Protein AF-A0A1W1Y2R5-F1 (afdb_monomer_lite)

Structure (mmCIF, N/CA/C/O backbone):
data_AF-A0A1W1Y2R5-F1
#
_entry.id   AF-A0A1W1Y2R5-F1
#
loop_
_atom_site.group_PDB
_atom_site.id
_atom_site.type_symbol
_atom_site.label_atom_id
_atom_site.label_alt_id
_atom_site.label_comp_id
_atom_site.label_asym_id
_atom_site.label_entity_id
_atom_site.label_seq_id
_atom_site.pdbx_PDB_ins_code
_atom_site.Cartn_x
_atom_site.Cartn_y
_atom_site.Cartn_z
_atom_site.occupancy
_atom_site.B_iso_or_equiv
_atom_site.auth_seq_id
_atom_site.auth_comp_id
_atom_site.auth_asym_id
_atom_site.auth_atom_id
_atom_site.pdbx_PDB_model_num
ATOM 1 N N . MET A 1 1 ? -16.425 -7.737 -5.512 1.00 59.25 1 MET A N 1
ATOM 2 C CA . MET A 1 1 ? -15.316 -6.783 -5.297 1.00 59.25 1 MET A CA 1
ATOM 3 C C . MET A 1 1 ? -15.895 -5.376 -5.355 1.00 59.25 1 MET A C 1
ATOM 5 O O . MET A 1 1 ? -16.739 -5.143 -6.215 1.00 59.25 1 MET A O 1
ATOM 9 N N . ASN A 1 2 ? -15.551 -4.492 -4.414 1.00 78.56 2 ASN A N 1
ATOM 10 C CA . ASN A 1 2 ? -16.071 -3.120 -4.381 1.00 78.56 2 ASN A CA 1
ATOM 11 C C . ASN A 1 2 ? -15.476 -2.314 -5.554 1.00 78.56 2 ASN A C 1
ATOM 13 O O . ASN A 1 2 ? -14.257 -2.291 -5.703 1.00 78.56 2 ASN A O 1
ATOM 17 N N . ARG A 1 3 ? -16.320 -1.681 -6.383 1.00 86.56 3 ARG A N 1
ATOM 18 C CA . ARG A 1 3 ? -15.891 -0.903 -7.563 1.00 86.56 3 ARG A CA 1
ATOM 19 C C . ARG A 1 3 ? -14.930 0.225 -7.183 1.00 86.56 3 ARG A C 1
ATOM 21 O O . ARG A 1 3 ? -13.944 0.431 -7.874 1.00 86.56 3 ARG A O 1
ATOM 28 N N . GLU A 1 4 ? -15.184 0.867 -6.048 1.00 90.75 4 GLU A N 1
ATOM 29 C CA . GLU A 1 4 ? -14.346 1.941 -5.513 1.00 90.75 4 GLU A CA 1
ATOM 30 C C . GLU A 1 4 ? -12.924 1.454 -5.193 1.00 90.75 4 GLU A C 1
ATOM 32 O O . GLU A 1 4 ? -11.947 2.095 -5.563 1.00 90.75 4 GLU A O 1
ATOM 37 N N . ALA A 1 5 ? -12.786 0.272 -4.578 1.00 91.69 5 ALA A N 1
ATOM 38 C CA . ALA A 1 5 ? -11.472 -0.305 -4.283 1.00 91.69 5 ALA A CA 1
ATOM 39 C C . ALA A 1 5 ? -10.690 -0.626 -5.566 1.00 91.69 5 ALA A C 1
ATOM 41 O O . ALA A 1 5 ? -9.484 -0.405 -5.616 1.00 91.69 5 ALA A O 1
ATOM 42 N N . GLN A 1 6 ? -11.381 -1.095 -6.611 1.00 91.44 6 GLN A N 1
ATOM 43 C CA . GLN A 1 6 ? -10.760 -1.371 -7.906 1.00 91.44 6 GLN A CA 1
ATOM 44 C C . GLN A 1 6 ? -10.205 -0.096 -8.552 1.00 91.44 6 GLN A C 1
ATOM 46 O O . GLN A 1 6 ? -9.063 -0.086 -8.997 1.00 91.44 6 GLN A O 1
ATOM 51 N N . GLU A 1 7 ? -10.975 0.995 -8.538 1.00 94.56 7 GLU A N 1
ATOM 52 C CA . GLU A 1 7 ? -10.528 2.288 -9.070 1.00 94.56 7 GLU A CA 1
ATOM 53 C C . GLU A 1 7 ? -9.285 2.810 -8.331 1.00 94.56 7 GLU A C 1
ATOM 55 O O . GLU A 1 7 ? -8.379 3.359 -8.960 1.00 94.56 7 GLU A O 1
ATOM 60 N N . ILE A 1 8 ? -9.202 2.575 -7.017 1.00 95.19 8 ILE A N 1
ATOM 61 C CA . ILE A 1 8 ? -8.028 2.938 -6.217 1.00 95.19 8 ILE A CA 1
ATOM 62 C C . ILE A 1 8 ? -6.822 2.041 -6.543 1.00 95.19 8 ILE A C 1
ATOM 64 O O . ILE A 1 8 ? -5.710 2.556 -6.670 1.00 95.19 8 ILE A O 1
ATOM 68 N N . PHE A 1 9 ? -7.013 0.728 -6.734 1.00 94.50 9 PHE A N 1
ATOM 69 C CA . PHE A 1 9 ? -5.934 -0.172 -7.167 1.00 94.50 9 PHE A CA 1
ATOM 70 C C . PHE A 1 9 ? -5.328 0.272 -8.498 1.00 94.50 9 PHE A C 1
ATOM 72 O O . PHE A 1 9 ? -4.109 0.403 -8.608 1.00 94.50 9 PHE A O 1
ATOM 79 N N . ASP A 1 10 ? -6.181 0.548 -9.485 1.00 95.12 10 ASP A N 1
ATOM 80 C CA . ASP A 1 10 ? -5.760 0.997 -10.810 1.00 95.12 10 ASP A CA 1
ATOM 81 C C . ASP A 1 10 ? -5.046 2.355 -10.756 1.00 95.12 10 ASP A C 1
ATOM 83 O O . ASP A 1 10 ? -4.078 2.578 -11.485 1.00 95.12 10 ASP A O 1
ATOM 87 N N . PHE A 1 11 ? -5.503 3.272 -9.897 1.00 95.75 11 PHE A N 1
ATOM 88 C CA . PHE A 1 11 ? -4.855 4.567 -9.705 1.00 95.75 11 PHE A CA 1
ATOM 89 C C . PHE A 1 11 ? -3.446 4.421 -9.122 1.00 95.75 11 PHE A C 1
ATOM 91 O O . PHE A 1 11 ? -2.498 4.962 -9.694 1.00 95.75 11 PHE A O 1
ATOM 98 N N . ILE A 1 12 ? -3.303 3.656 -8.032 1.00 95.38 12 ILE A N 1
ATOM 99 C CA . ILE A 1 12 ? -2.006 3.389 -7.393 1.00 95.38 12 ILE A CA 1
ATOM 100 C C . ILE A 1 12 ? -1.054 2.749 -8.407 1.00 95.38 12 ILE A C 1
ATOM 102 O O . ILE A 1 12 ? 0.043 3.259 -8.610 1.00 95.38 12 ILE A O 1
ATOM 106 N N . ALA A 1 13 ? -1.494 1.697 -9.106 1.00 95.19 13 ALA A N 1
ATOM 107 C CA . ALA A 1 13 ? -0.671 0.999 -10.091 1.00 95.19 13 ALA A CA 1
ATOM 108 C C . ALA A 1 13 ? -0.174 1.933 -11.204 1.00 95.19 13 ALA A C 1
ATOM 110 O O . ALA A 1 13 ? 1.022 1.974 -11.494 1.00 95.19 13 ALA A O 1
ATOM 111 N N . LYS A 1 14 ? -1.067 2.738 -11.794 1.00 95.06 14 LYS A N 1
ATOM 112 C CA . LYS A 1 14 ? -0.705 3.681 -12.866 1.00 95.06 14 LYS A CA 1
ATOM 113 C C . LYS A 1 14 ? 0.264 4.755 -12.396 1.00 95.06 14 LYS A C 1
ATOM 115 O O . LYS A 1 14 ? 1.190 5.097 -13.134 1.00 95.06 14 LYS A O 1
ATOM 120 N N . LYS A 1 15 ? 0.047 5.305 -11.200 1.00 94.44 15 LYS A N 1
ATOM 121 C CA . LYS A 1 15 ? 0.921 6.331 -10.629 1.00 94.44 15 LYS A CA 1
ATOM 122 C C . LYS A 1 15 ? 2.296 5.762 -10.311 1.00 94.44 15 LYS A C 1
ATOM 124 O O . LYS A 1 15 ? 3.271 6.315 -10.800 1.00 94.44 15 LYS A O 1
ATOM 129 N N . THR A 1 16 ? 2.371 4.621 -9.624 1.00 92.44 16 THR A N 1
ATOM 130 C CA . THR A 1 16 ? 3.639 3.929 -9.349 1.00 92.44 16 THR A CA 1
ATOM 131 C C . THR A 1 16 ? 4.403 3.609 -10.636 1.00 92.44 16 THR A C 1
ATOM 133 O O . THR A 1 16 ? 5.593 3.895 -10.720 1.00 92.44 16 THR A O 1
ATOM 136 N N . PHE A 1 17 ? 3.723 3.095 -11.668 1.00 93.06 17 PHE A N 1
ATOM 137 C CA . PHE A 1 17 ? 4.339 2.842 -12.974 1.00 93.06 17 PHE A CA 1
ATOM 138 C C . PHE A 1 17 ? 4.907 4.124 -13.601 1.00 93.06 17 PHE A 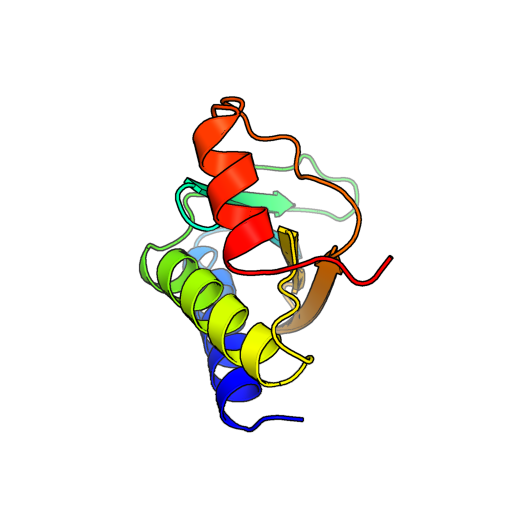C 1
ATOM 140 O O . PHE A 1 17 ? 6.032 4.142 -14.096 1.00 93.06 17 PHE A O 1
ATOM 147 N N . SER A 1 18 ? 4.127 5.208 -13.573 1.00 91.50 18 SER A N 1
ATOM 148 C CA . SER A 1 18 ? 4.501 6.484 -14.194 1.00 91.50 18 SER A CA 1
ATOM 149 C C . SER A 1 18 ? 5.632 7.188 -13.446 1.00 91.50 18 SER A C 1
ATOM 151 O O . SER A 1 18 ? 6.480 7.795 -14.084 1.00 91.50 18 SER A O 1
ATOM 153 N N . SER A 1 19 ? 5.697 7.073 -12.116 1.00 89.50 19 SER A N 1
ATOM 154 C CA . SER A 1 19 ? 6.804 7.607 -11.309 1.00 89.50 19 SER A CA 1
ATOM 155 C C . SER A 1 19 ? 8.152 6.982 -11.667 1.00 89.50 19 SER A C 1
ATOM 157 O O . SER A 1 19 ? 9.195 7.559 -11.368 1.00 89.50 19 SER A O 1
ATOM 159 N N . LEU A 1 20 ? 8.135 5.810 -12.306 1.00 89.69 20 LEU A N 1
ATOM 160 C CA . LEU A 1 20 ? 9.333 5.082 -12.685 1.00 89.69 20 LEU A CA 1
ATOM 161 C C . LEU A 1 20 ? 9.659 5.167 -14.185 1.00 89.69 20 LEU A C 1
ATOM 163 O O . LEU A 1 20 ? 10.566 4.479 -14.646 1.00 89.69 20 LEU A O 1
ATOM 167 N N . SER A 1 21 ? 8.957 6.003 -14.961 1.00 85.94 21 SER A N 1
ATOM 168 C CA . SER A 1 21 ? 9.103 6.050 -16.425 1.00 85.94 21 SER A CA 1
ATOM 169 C C . SER A 1 21 ? 10.492 6.461 -16.919 1.00 85.94 21 SER A C 1
ATOM 171 O O . SER A 1 21 ? 10.862 6.118 -18.039 1.00 85.94 21 SER A O 1
ATOM 173 N N . ASP A 1 22 ? 11.253 7.190 -16.101 1.00 84.88 22 ASP A N 1
ATOM 174 C CA . ASP A 1 22 ? 12.614 7.632 -16.426 1.00 84.88 22 ASP A CA 1
ATOM 175 C C . ASP A 1 22 ? 13.694 6.588 -16.084 1.00 84.88 22 ASP A C 1
ATOM 177 O O . ASP A 1 22 ? 14.874 6.799 -16.371 1.00 84.88 22 ASP A O 1
ATOM 181 N N . PHE A 1 23 ? 13.315 5.458 -15.477 1.00 85.88 23 PHE A N 1
ATOM 182 C CA . PHE A 1 23 ? 14.239 4.404 -15.062 1.00 85.88 23 PHE A CA 1
ATOM 183 C C . PHE A 1 23 ? 14.070 3.142 -15.915 1.00 85.88 23 PHE A C 1
ATOM 185 O O . PHE A 1 23 ? 12.971 2.789 -16.334 1.00 85.88 23 PHE A O 1
ATOM 192 N N . ASP A 1 24 ? 15.165 2.411 -16.125 1.00 87.62 24 ASP A N 1
ATOM 193 C CA . ASP A 1 24 ? 15.134 1.090 -16.764 1.00 87.62 24 ASP A CA 1
ATOM 194 C C . ASP A 1 24 ? 14.875 0.018 -15.691 1.00 87.62 24 ASP A C 1
ATOM 196 O O . ASP A 1 24 ? 15.798 -0.600 -15.158 1.00 87.62 24 ASP A O 1
ATOM 200 N N . TRP A 1 25 ? 13.613 -0.116 -15.276 1.00 92.44 25 TRP A N 1
ATOM 201 C CA . TRP A 1 25 ? 13.183 -1.039 -14.223 1.00 92.44 25 TRP A CA 1
ATOM 202 C C . TRP A 1 25 ? 12.473 -2.277 -14.796 1.00 92.44 25 TRP A C 1
ATOM 204 O O . TRP A 1 25 ? 11.975 -2.277 -15.921 1.00 92.44 25 TRP A O 1
ATOM 214 N N . LYS A 1 26 ? 12.446 -3.360 -14.013 1.00 91.94 26 LYS A N 1
ATOM 215 C CA . LYS A 1 26 ? 11.764 -4.629 -14.325 1.00 91.94 26 LYS A CA 1
ATOM 216 C C . LYS A 1 26 ? 10.658 -4.951 -13.344 1.00 91.94 26 LYS A C 1
ATOM 218 O O . LYS A 1 26 ? 9.595 -5.406 -13.755 1.00 91.94 26 LYS A O 1
ATOM 223 N N . GLU A 1 27 ? 10.917 -4.692 -12.071 1.00 93.69 27 GLU A N 1
ATOM 224 C CA . GLU A 1 27 ? 9.977 -4.897 -10.979 1.00 93.69 27 GLU A CA 1
ATOM 225 C C . GLU A 1 27 ? 10.033 -3.691 -10.052 1.00 93.69 27 GLU A C 1
ATOM 227 O O . GLU A 1 27 ? 11.114 -3.155 -9.797 1.00 93.69 27 GLU A O 1
ATOM 232 N N . ALA A 1 28 ? 8.884 -3.283 -9.536 1.00 94.50 28 ALA A N 1
ATOM 233 C CA . ALA A 1 28 ? 8.781 -2.244 -8.534 1.00 94.50 28 ALA A CA 1
ATOM 234 C C . ALA A 1 28 ? 7.759 -2.610 -7.468 1.00 94.50 28 ALA A C 1
ATOM 236 O O . ALA A 1 28 ? 6.793 -3.331 -7.717 1.00 94.50 28 ALA A O 1
ATOM 237 N N . ASN A 1 29 ? 7.986 -2.085 -6.274 1.00 94.88 29 ASN A N 1
ATOM 238 C CA . ASN A 1 29 ? 7.128 -2.249 -5.127 1.00 94.88 29 ASN A CA 1
ATOM 239 C C . ASN A 1 29 ? 6.787 -0.885 -4.535 1.00 94.88 29 ASN A C 1
ATOM 241 O O . ASN A 1 29 ? 7.608 0.034 -4.529 1.00 94.88 29 ASN A O 1
ATOM 245 N N . ALA A 1 30 ? 5.578 -0.768 -3.997 1.00 96.19 30 ALA A N 1
ATOM 246 C CA . ALA A 1 30 ? 5.284 0.229 -2.979 1.00 96.19 30 ALA A CA 1
ATOM 247 C C . ALA A 1 30 ? 4.674 -0.482 -1.773 1.00 96.19 30 ALA A C 1
ATOM 249 O O . ALA A 1 30 ? 3.696 -1.224 -1.906 1.00 96.19 30 ALA A O 1
ATOM 250 N N . VAL A 1 31 ? 5.271 -0.274 -0.604 1.00 96.75 31 VAL A N 1
ATOM 251 C CA . VAL A 1 31 ? 4.860 -0.883 0.658 1.00 96.75 31 VAL A CA 1
ATOM 252 C C . VAL A 1 31 ? 4.313 0.211 1.556 1.00 96.75 31 VAL A C 1
ATOM 254 O O . VAL A 1 31 ? 5.051 1.078 2.009 1.00 96.75 31 VAL A O 1
ATOM 257 N N . ALA A 1 32 ? 3.014 0.164 1.825 1.00 97.00 32 ALA A N 1
ATOM 258 C CA . ALA A 1 32 ? 2.345 1.052 2.758 1.00 97.00 32 ALA A CA 1
ATOM 259 C C . ALA A 1 32 ? 2.133 0.342 4.097 1.00 97.00 32 ALA A C 1
ATOM 261 O O . ALA A 1 32 ? 1.410 -0.649 4.170 1.00 97.00 32 ALA A O 1
ATOM 262 N N . LYS A 1 33 ? 2.721 0.880 5.164 1.00 96.88 33 LYS A N 1
ATOM 263 C CA . LYS A 1 33 ? 2.495 0.489 6.559 1.00 96.88 33 LYS A CA 1
ATOM 264 C C . LYS A 1 33 ? 1.593 1.542 7.188 1.00 96.88 33 LYS A C 1
ATOM 266 O O . LYS A 1 33 ? 1.961 2.714 7.233 1.00 96.88 33 LYS A O 1
ATOM 271 N N . ILE A 1 34 ? 0.395 1.174 7.637 1.00 95.81 34 ILE A N 1
ATOM 272 C CA . ILE A 1 34 ? -0.592 2.148 8.121 1.00 95.81 34 ILE A CA 1
ATOM 273 C C . ILE A 1 34 ? -1.275 1.658 9.397 1.00 95.81 34 ILE A C 1
ATOM 275 O O . ILE A 1 34 ? -1.788 0.543 9.469 1.00 95.81 34 ILE A O 1
ATOM 279 N N . ILE A 1 35 ? -1.343 2.563 10.371 1.00 93.75 35 ILE A N 1
ATOM 280 C CA . ILE A 1 35 ? -2.269 2.564 11.505 1.00 93.75 35 ILE A CA 1
ATOM 281 C C . ILE A 1 35 ? -2.983 3.927 11.573 1.00 93.75 35 ILE A C 1
ATOM 283 O O . ILE A 1 35 ? -2.609 4.890 10.906 1.00 93.75 35 ILE A O 1
ATOM 287 N N . THR A 1 36 ? -4.007 4.048 12.411 1.00 91.12 36 THR A N 1
ATOM 288 C CA . THR A 1 36 ? -4.941 5.186 12.447 1.00 91.12 36 THR A CA 1
ATOM 289 C C . THR A 1 36 ? -4.267 6.561 12.509 1.00 91.12 36 THR A C 1
ATOM 291 O O . THR A 1 36 ? -4.730 7.503 11.866 1.00 91.12 36 THR A O 1
ATOM 294 N N . ARG A 1 37 ? -3.174 6.696 13.267 1.00 89.38 37 ARG A N 1
ATOM 295 C CA . ARG A 1 37 ? -2.449 7.965 13.472 1.00 89.38 37 ARG A CA 1
ATOM 296 C C . ARG A 1 37 ? -1.031 7.962 12.903 1.00 89.38 37 ARG A C 1
ATOM 298 O O . ARG A 1 37 ? -0.238 8.840 13.253 1.00 89.38 37 ARG A O 1
ATOM 305 N N . TYR A 1 38 ? -0.675 6.961 12.102 1.00 91.88 38 TYR A N 1
ATOM 306 C CA . TYR A 1 38 ? 0.694 6.802 11.630 1.00 91.88 38 TYR A CA 1
ATOM 307 C C . TYR A 1 38 ? 0.752 6.018 10.322 1.00 91.88 38 TYR A C 1
ATOM 309 O O . TYR A 1 38 ? 0.100 4.988 10.181 1.00 91.88 38 TYR A O 1
ATOM 317 N N . SER A 1 39 ? 1.525 6.508 9.361 1.00 92.88 39 SER A N 1
ATOM 318 C CA . SER A 1 39 ? 1.700 5.849 8.071 1.00 92.88 39 SER A CA 1
ATOM 319 C C . SER A 1 39 ? 3.114 6.059 7.565 1.00 92.88 39 SER A C 1
ATOM 321 O O . SER A 1 39 ? 3.577 7.198 7.562 1.00 92.88 39 SER A O 1
ATOM 323 N N . GLU A 1 40 ? 3.723 4.998 7.063 1.00 94.88 40 GLU A N 1
ATOM 324 C CA . GLU A 1 40 ? 4.976 5.020 6.316 1.00 94.88 40 GLU A CA 1
ATOM 325 C C . GLU A 1 40 ? 4.719 4.351 4.969 1.00 94.88 40 GLU A C 1
ATOM 327 O O . GLU A 1 40 ? 4.021 3.336 4.902 1.00 94.88 40 GLU A O 1
ATOM 332 N N . VAL A 1 41 ? 5.229 4.940 3.892 1.00 95.06 41 VAL A N 1
ATOM 333 C CA . VAL A 1 41 ? 5.124 4.351 2.558 1.00 95.06 41 VAL A CA 1
ATOM 334 C C . VAL A 1 41 ? 6.492 4.407 1.914 1.00 95.06 41 VAL A C 1
ATOM 336 O O . VAL A 1 41 ? 7.091 5.474 1.814 1.00 95.06 41 VAL A O 1
ATOM 339 N N . GLU A 1 42 ? 6.975 3.247 1.502 1.00 95.25 42 GLU A N 1
ATOM 340 C CA . GLU A 1 42 ? 8.310 3.066 0.951 1.00 95.25 42 GLU A CA 1
ATOM 341 C C . GLU A 1 42 ? 8.194 2.486 -0.456 1.00 95.25 42 GLU A C 1
ATOM 343 O O . GLU A 1 42 ? 7.351 1.623 -0.715 1.00 95.25 42 GLU A O 1
ATOM 348 N N . GLY A 1 43 ? 9.029 2.977 -1.367 1.00 95.06 43 GLY A N 1
ATOM 349 C CA . GLY A 1 43 ? 9.092 2.512 -2.743 1.00 95.06 43 GLY A CA 1
ATOM 350 C C . GLY A 1 43 ? 10.462 1.934 -3.055 1.00 95.06 43 GLY A C 1
ATOM 351 O O . GLY A 1 43 ? 11.477 2.585 -2.805 1.00 95.06 43 GLY A O 1
ATOM 352 N N . ASP A 1 44 ? 10.499 0.743 -3.648 1.00 95.06 44 ASP A N 1
ATOM 353 C CA . ASP A 1 44 ? 11.714 0.170 -4.226 1.00 95.06 44 ASP A CA 1
ATOM 354 C C . ASP A 1 44 ? 11.485 -0.352 -5.646 1.00 95.06 44 ASP A C 1
ATOM 356 O O . ASP A 1 44 ? 10.392 -0.786 -5.993 1.00 95.06 44 ASP A O 1
ATOM 360 N N . TYR A 1 45 ? 12.515 -0.305 -6.484 1.00 94.69 45 TYR A N 1
ATOM 361 C CA . TYR A 1 45 ? 12.506 -0.912 -7.810 1.00 94.69 45 TYR A CA 1
ATOM 362 C C . TYR A 1 45 ? 13.808 -1.661 -8.090 1.00 94.69 45 TYR A C 1
ATOM 364 O O . TYR A 1 45 ? 14.852 -1.400 -7.488 1.00 94.69 45 TYR A O 1
ATOM 372 N N . LYS A 1 46 ? 13.751 -2.598 -9.033 1.00 93.25 46 LYS A N 1
ATOM 373 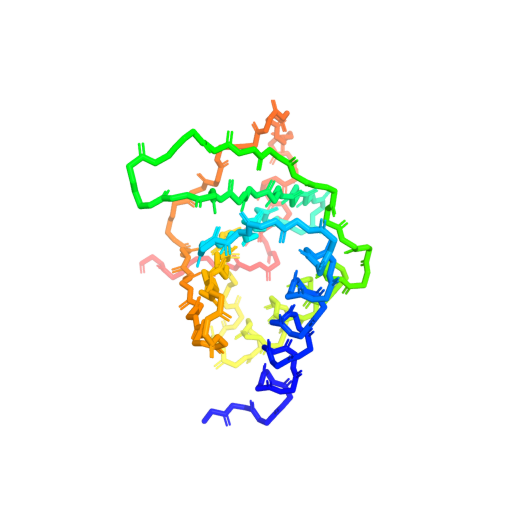C CA . LYS A 1 46 ? 14.888 -3.379 -9.526 1.00 93.25 46 LYS A CA 1
ATOM 374 C C . LYS A 1 46 ? 15.040 -3.191 -11.026 1.00 93.25 46 LYS A C 1
ATOM 376 O O . LYS A 1 46 ? 14.049 -3.159 -11.750 1.00 93.25 46 LYS A O 1
ATOM 381 N N . THR A 1 47 ? 16.281 -3.128 -11.497 1.00 88.38 47 THR A N 1
ATOM 382 C CA . THR A 1 47 ? 16.616 -3.016 -12.929 1.00 88.38 47 THR A CA 1
ATOM 383 C C . THR A 1 47 ? 16.821 -4.375 -13.612 1.00 88.38 47 THR A C 1
ATOM 385 O O . THR A 1 47 ? 16.838 -4.463 -14.834 1.00 88.38 47 THR A O 1
ATOM 388 N N . ASP A 1 48 ? 16.954 -5.450 -12.832 1.00 82.38 48 ASP A N 1
ATOM 389 C CA . ASP A 1 48 ? 17.057 -6.837 -13.294 1.00 82.38 48 ASP A CA 1
ATOM 390 C C . ASP A 1 48 ? 16.532 -7.788 -12.200 1.00 82.38 48 ASP A C 1
ATOM 392 O O . ASP A 1 48 ? 16.520 -7.422 -11.023 1.00 82.38 48 ASP A O 1
ATOM 396 N N . VAL A 1 49 ? 16.134 -9.013 -12.562 1.00 64.75 49 VAL A N 1
ATOM 397 C CA . VAL A 1 49 ? 15.604 -10.028 -11.627 1.00 64.75 49 VAL A CA 1
ATOM 398 C C . VAL A 1 49 ? 16.644 -10.435 -10.568 1.00 64.75 49 VAL A C 1
ATOM 400 O O . VAL A 1 49 ? 16.294 -10.706 -9.419 1.00 64.75 49 VAL A O 1
ATOM 403 N N . ALA A 1 50 ? 17.936 -10.429 -10.917 1.00 69.00 50 ALA A N 1
ATOM 404 C CA . ALA A 1 50 ? 19.044 -10.643 -9.980 1.00 69.00 50 ALA A CA 1
ATOM 405 C C . ALA A 1 50 ? 19.546 -9.337 -9.327 1.00 69.00 50 ALA A C 1
ATOM 407 O O . ALA A 1 50 ? 20.497 -9.349 -8.541 1.00 69.00 50 ALA A O 1
ATOM 408 N N . GLY A 1 51 ? 18.951 -8.205 -9.705 1.00 68.25 51 GLY A N 1
ATOM 409 C CA . GLY A 1 51 ? 19.478 -6.867 -9.501 1.00 68.25 51 GLY A CA 1
ATOM 410 C C . GLY A 1 51 ? 19.369 -6.331 -8.076 1.00 68.25 51 GLY A C 1
ATOM 411 O O . GLY A 1 51 ? 18.580 -6.775 -7.242 1.00 68.25 51 GLY A O 1
ATOM 412 N N . LYS A 1 52 ? 20.184 -5.304 -7.831 1.00 81.00 52 LYS A N 1
ATOM 413 C CA . LYS A 1 52 ? 20.139 -4.450 -6.645 1.00 81.00 52 LYS A CA 1
ATOM 414 C C . LYS A 1 52 ? 18.808 -3.685 -6.615 1.00 81.00 52 LYS A C 1
ATOM 416 O O . LYS A 1 52 ? 18.408 -3.136 -7.638 1.00 81.00 52 LYS A O 1
ATOM 421 N N . SER A 1 53 ? 18.166 -3.621 -5.450 1.00 89.62 53 SER A N 1
ATOM 422 C CA . SER A 1 53 ? 17.009 -2.746 -5.231 1.00 89.62 53 SER A CA 1
ATOM 423 C C . SER A 1 53 ? 17.454 -1.294 -5.039 1.00 89.62 53 SER A C 1
ATOM 425 O O . SER A 1 53 ? 18.449 -1.021 -4.358 1.00 89.62 53 SER A O 1
ATOM 427 N N . PHE A 1 54 ? 16.702 -0.371 -5.626 1.00 91.62 54 PHE A N 1
ATOM 428 C CA . PHE A 1 54 ? 16.875 1.073 -5.511 1.00 91.62 54 PHE A CA 1
ATOM 429 C C . PHE A 1 54 ? 15.605 1.681 -4.932 1.00 91.62 54 PHE A C 1
ATOM 431 O O . PHE A 1 54 ? 14.511 1.337 -5.366 1.00 91.62 54 PHE A O 1
ATOM 438 N N . SER A 1 55 ? 15.743 2.589 -3.971 1.00 92.88 55 SER A N 1
ATOM 439 C CA . SER A 1 55 ? 14.596 3.308 -3.420 1.00 92.88 55 SER A CA 1
ATOM 440 C C . SER A 1 55 ? 14.154 4.431 -4.356 1.00 92.88 55 SER A C 1
ATOM 442 O O . SER A 1 55 ? 14.989 5.066 -5.004 1.00 92.88 55 SER A O 1
ATOM 444 N N . TYR A 1 56 ? 12.852 4.696 -4.393 1.00 92.94 56 TYR A N 1
ATOM 445 C CA . TYR A 1 56 ? 12.274 5.860 -5.063 1.00 92.94 56 TYR A CA 1
ATOM 446 C C . TYR A 1 56 ? 11.285 6.571 -4.136 1.00 92.94 56 TYR A C 1
ATOM 448 O O . TYR A 1 56 ? 10.770 5.985 -3.183 1.00 92.94 56 TYR A O 1
ATOM 456 N N . GLU A 1 57 ? 11.041 7.849 -4.410 1.00 92.50 57 GLU A N 1
ATOM 457 C CA . GLU A 1 57 ? 10.051 8.632 -3.677 1.00 92.50 57 GLU A CA 1
ATOM 458 C C . GLU A 1 57 ? 8.643 8.272 -4.160 1.00 92.50 57 GLU A C 1
ATOM 460 O O . GLU A 1 57 ? 8.340 8.350 -5.352 1.00 92.50 57 GLU A O 1
ATOM 465 N N . VAL A 1 58 ? 7.787 7.849 -3.231 1.00 93.75 58 VAL A N 1
ATOM 466 C CA . VAL A 1 58 ? 6.399 7.504 -3.537 1.00 93.75 58 VAL A CA 1
ATOM 467 C C . VAL A 1 58 ? 5.566 8.781 -3.594 1.00 93.75 58 VAL A C 1
ATOM 469 O O . VAL A 1 58 ? 5.566 9.568 -2.654 1.00 93.75 58 VAL A O 1
ATOM 472 N N . ASP A 1 59 ? 4.837 8.956 -4.694 1.00 92.94 59 ASP A N 1
ATOM 473 C CA . ASP A 1 59 ? 3.964 10.106 -4.945 1.00 92.94 59 ASP A CA 1
ATOM 474 C C . ASP A 1 59 ? 2.910 10.285 -3.830 1.00 92.94 59 ASP A C 1
ATOM 476 O O . ASP A 1 59 ? 2.279 9.320 -3.385 1.00 92.94 59 ASP A O 1
ATOM 480 N N . ASP A 1 60 ? 2.690 11.526 -3.389 1.00 93.44 60 ASP A N 1
ATOM 481 C CA . ASP A 1 60 ? 1.742 11.846 -2.312 1.00 93.44 60 ASP A CA 1
ATOM 482 C C . ASP A 1 60 ? 0.309 11.373 -2.618 1.00 93.44 60 ASP A C 1
ATOM 484 O O . ASP A 1 60 ? -0.413 10.958 -1.702 1.00 93.44 60 ASP A O 1
ATOM 488 N N . ASP A 1 61 ? -0.109 11.366 -3.892 1.00 94.69 61 ASP A N 1
ATOM 489 C CA . ASP A 1 61 ? -1.425 10.856 -4.280 1.00 94.69 61 ASP A CA 1
ATOM 490 C C . ASP A 1 61 ? -1.505 9.338 -4.070 1.00 94.69 61 ASP A C 1
ATOM 492 O O . ASP A 1 61 ? -2.564 8.817 -3.710 1.00 94.69 61 ASP A O 1
ATOM 496 N N . VAL A 1 62 ? -0.399 8.610 -4.263 1.00 94.44 62 VAL A N 1
ATOM 497 C CA . VAL A 1 62 ? -0.313 7.168 -3.975 1.00 94.44 62 VAL A CA 1
ATOM 498 C C . VAL A 1 62 ? -0.427 6.929 -2.471 1.00 94.44 62 VAL A C 1
ATOM 500 O O . VAL A 1 62 ? -1.210 6.078 -2.041 1.00 94.44 62 VAL A O 1
ATOM 503 N N . ILE A 1 63 ? 0.272 7.724 -1.658 1.00 94.38 63 ILE A N 1
ATOM 504 C CA . ILE A 1 63 ? 0.191 7.658 -0.190 1.00 94.38 63 ILE A CA 1
ATOM 505 C C . ILE A 1 63 ? -1.244 7.922 0.287 1.00 94.38 63 ILE A C 1
ATOM 507 O O . ILE A 1 63 ? -1.777 7.182 1.122 1.00 94.38 63 ILE A O 1
ATOM 511 N N . ALA A 1 64 ? -1.894 8.960 -0.244 1.00 95.19 64 ALA A N 1
ATOM 512 C CA . ALA A 1 64 ? -3.287 9.272 0.061 1.00 95.19 64 ALA A CA 1
ATOM 513 C C . ALA A 1 64 ? -4.228 8.136 -0.373 1.00 95.19 64 ALA A C 1
ATOM 515 O O . ALA A 1 64 ? -5.103 7.729 0.393 1.00 95.19 64 ALA A O 1
ATOM 516 N N . SER A 1 65 ? -3.992 7.566 -1.555 1.00 96.06 65 SER A N 1
ATOM 517 C CA . SER A 1 65 ? -4.785 6.465 -2.101 1.00 96.06 65 SER A CA 1
ATOM 518 C C . SER A 1 65 ? -4.698 5.202 -1.251 1.00 96.06 65 SER A C 1
ATOM 520 O O . SER A 1 65 ? -5.722 4.563 -1.025 1.00 96.06 65 SER A O 1
ATOM 522 N N . PHE A 1 66 ? -3.530 4.865 -0.694 1.00 96.75 66 PHE A N 1
ATOM 523 C CA . PHE A 1 66 ? -3.412 3.756 0.259 1.00 96.75 66 PHE A CA 1
ATOM 524 C C . PHE A 1 66 ? -4.251 3.976 1.523 1.00 96.75 66 PHE A C 1
ATOM 526 O O . PHE A 1 66 ? -4.889 3.039 2.007 1.00 96.75 66 PHE A O 1
ATOM 533 N N . LYS A 1 67 ? -4.306 5.208 2.045 1.00 95.38 67 LYS A N 1
ATOM 534 C CA . LYS A 1 67 ? -5.148 5.542 3.208 1.00 95.38 67 LYS A CA 1
ATOM 535 C C . LYS A 1 67 ? -6.629 5.373 2.877 1.00 95.38 67 LYS A C 1
ATOM 537 O O . LYS A 1 67 ? -7.341 4.696 3.615 1.00 95.38 67 LYS A O 1
ATOM 542 N N . THR A 1 68 ? -7.074 5.911 1.741 1.00 95.31 68 THR A N 1
ATOM 543 C CA . THR A 1 68 ? -8.456 5.745 1.268 1.00 95.31 68 THR A CA 1
ATOM 544 C C . THR A 1 68 ? -8.795 4.274 1.047 1.00 95.31 68 THR A C 1
ATOM 546 O O . THR A 1 68 ? -9.833 3.803 1.509 1.00 95.31 68 THR A O 1
ATOM 549 N N . LEU A 1 69 ? -7.896 3.521 0.410 1.00 95.56 69 LEU A N 1
ATOM 550 C CA . LEU A 1 69 ? -8.060 2.091 0.175 1.00 95.56 69 LEU A CA 1
ATOM 551 C C . LEU A 1 69 ? -8.260 1.321 1.482 1.00 95.56 69 LEU A C 1
ATOM 553 O O . LEU A 1 69 ? -9.141 0.465 1.562 1.00 95.56 69 LEU A O 1
ATOM 557 N N . ARG A 1 70 ? -7.473 1.646 2.513 1.00 95.06 70 ARG A N 1
ATOM 558 C CA . ARG A 1 70 ? -7.588 1.036 3.839 1.00 95.06 70 ARG A CA 1
ATOM 559 C C . ARG A 1 70 ? -8.982 1.222 4.420 1.00 95.06 70 ARG A C 1
ATOM 561 O O . ARG A 1 70 ? -9.584 0.250 4.865 1.00 95.06 70 ARG A O 1
ATOM 568 N N . ASP A 1 71 ? -9.512 2.442 4.375 1.00 93.38 71 ASP A N 1
ATOM 569 C CA . ASP A 1 71 ? -10.847 2.750 4.895 1.00 93.38 71 ASP A CA 1
ATOM 570 C C . ASP A 1 71 ? -11.956 2.054 4.088 1.00 93.38 71 ASP A C 1
ATOM 572 O O . ASP A 1 71 ? -12.910 1.526 4.664 1.00 93.38 71 ASP A O 1
ATOM 576 N N . VAL A 1 72 ? -11.839 2.024 2.757 1.00 93.88 72 VAL A N 1
ATOM 577 C CA . VAL A 1 72 ? -12.809 1.362 1.867 1.00 93.88 72 VAL A CA 1
ATOM 578 C C . VAL A 1 72 ? -12.841 -0.146 2.111 1.00 93.88 72 VAL A C 1
ATOM 580 O O . VAL A 1 72 ? -13.920 -0.733 2.218 1.00 93.88 72 VAL A O 1
ATOM 583 N N . MET A 1 73 ? -11.673 -0.779 2.224 1.00 93.44 73 MET A N 1
ATOM 584 C CA . MET A 1 73 ? -11.569 -2.213 2.490 1.00 93.44 73 MET A CA 1
ATOM 585 C C . MET A 1 73 ? -12.012 -2.564 3.909 1.00 93.44 73 MET A C 1
ATOM 587 O O . MET A 1 73 ? -12.726 -3.549 4.077 1.00 93.44 73 MET A O 1
ATOM 591 N N . ALA A 1 74 ? -11.671 -1.746 4.909 1.00 92.56 74 ALA A N 1
ATOM 592 C CA . ALA A 1 74 ? -12.109 -1.961 6.286 1.00 92.56 74 ALA A CA 1
ATOM 593 C C . ALA A 1 74 ? -13.637 -1.954 6.395 1.00 92.56 74 ALA A C 1
ATOM 595 O O . ALA A 1 74 ? -14.223 -2.881 6.946 1.00 92.56 74 ALA A O 1
ATOM 596 N N . LYS A 1 75 ? -14.310 -0.969 5.784 1.00 91.12 75 LYS A N 1
ATOM 597 C CA . LYS A 1 75 ? -15.785 -0.912 5.746 1.00 91.12 75 LYS A CA 1
ATOM 598 C C . LYS A 1 75 ? -16.415 -2.150 5.108 1.00 91.12 75 LYS A C 1
ATOM 600 O O . LYS A 1 75 ? -17.512 -2.539 5.495 1.00 91.12 75 LYS A O 1
ATOM 605 N N . ALA A 1 76 ? -15.741 -2.751 4.129 1.00 89.19 76 ALA A N 1
ATOM 606 C CA . ALA A 1 76 ? -16.207 -3.959 3.459 1.00 89.19 76 ALA A CA 1
ATOM 607 C C . ALA A 1 76 ? -15.896 -5.254 4.235 1.00 89.19 76 ALA A C 1
ATOM 609 O O . ALA A 1 76 ? -16.501 -6.280 3.936 1.00 89.19 76 ALA A O 1
ATOM 610 N N . ASN A 1 77 ? -14.978 -5.212 5.206 1.00 87.44 77 ASN A N 1
ATOM 611 C CA . ASN A 1 77 ? -14.469 -6.370 5.940 1.00 87.44 77 ASN A CA 1
ATOM 612 C C . ASN A 1 77 ? -14.756 -6.265 7.450 1.00 87.44 77 ASN A C 1
ATOM 614 O O . ASN A 1 77 ? -13.849 -6.370 8.265 1.00 87.44 77 ASN A O 1
ATOM 618 N N . ASP A 1 78 ? -16.009 -5.989 7.830 1.00 87.00 78 ASP A N 1
ATOM 619 C CA . ASP A 1 78 ? -16.447 -5.853 9.235 1.00 87.00 78 ASP A CA 1
ATOM 620 C C . ASP A 1 78 ? -15.599 -4.883 10.078 1.00 87.00 78 ASP A C 1
ATOM 622 O O . ASP A 1 78 ? -15.383 -5.094 11.271 1.00 87.00 78 ASP A O 1
ATOM 626 N N . ASN A 1 79 ? -15.129 -3.799 9.457 1.00 87.00 79 ASN A N 1
ATOM 627 C CA . ASN A 1 79 ? -14.276 -2.797 10.089 1.00 87.00 79 ASN A CA 1
ATOM 628 C C . ASN A 1 79 ? -12.904 -3.348 10.536 1.00 87.00 79 ASN A C 1
ATOM 630 O O . ASN A 1 79 ? -12.296 -2.836 11.473 1.00 87.00 79 ASN A O 1
ATOM 634 N N . GLU A 1 80 ? -12.397 -4.367 9.844 1.00 90.31 80 GLU A N 1
ATOM 635 C CA . GLU A 1 80 ? -11.043 -4.884 10.014 1.00 90.31 80 GLU A CA 1
ATOM 636 C C . GLU A 1 80 ? -10.124 -4.359 8.907 1.00 90.31 80 GLU A C 1
ATOM 638 O O . GLU A 1 80 ? -10.370 -4.549 7.712 1.00 90.31 80 GLU A O 1
ATOM 643 N N . ALA A 1 81 ? -9.044 -3.691 9.308 1.00 93.62 81 ALA A N 1
ATOM 644 C CA . ALA A 1 81 ? -8.168 -2.959 8.406 1.00 93.62 81 ALA A CA 1
ATOM 645 C C . ALA A 1 81 ? -6.753 -3.555 8.361 1.00 93.62 81 ALA A C 1
ATOM 647 O O . ALA A 1 81 ? -6.156 -3.830 9.403 1.00 93.62 81 ALA A O 1
ATOM 648 N N . TRP A 1 82 ? -6.191 -3.725 7.165 1.00 95.44 82 TRP A N 1
ATOM 649 C CA . TRP A 1 82 ? -4.846 -4.279 6.974 1.00 95.44 82 TRP A CA 1
ATOM 650 C C . TRP A 1 82 ? -3.768 -3.359 7.545 1.00 95.44 82 TRP A C 1
ATOM 652 O O . TRP A 1 82 ? -3.863 -2.146 7.424 1.00 95.44 82 TRP A O 1
ATOM 662 N N . TYR A 1 83 ? -2.714 -3.901 8.135 1.00 94.81 83 TYR A N 1
ATOM 663 C CA . TYR A 1 83 ? -1.553 -3.132 8.576 1.00 94.81 83 TYR A CA 1
ATOM 664 C C . TYR A 1 83 ? -0.610 -2.772 7.436 1.00 94.81 83 TYR A C 1
ATOM 666 O O . TYR A 1 83 ? -0.138 -1.634 7.368 1.00 94.81 83 TYR A O 1
ATOM 674 N N . THR A 1 84 ? -0.369 -3.722 6.535 1.00 96.88 84 THR A N 1
ATOM 675 C CA . THR A 1 84 ? 0.540 -3.536 5.408 1.00 96.88 84 THR A CA 1
ATOM 676 C C . THR A 1 84 ? -0.169 -3.832 4.101 1.00 96.88 84 THR A C 1
ATOM 678 O O . THR A 1 84 ? -0.830 -4.858 3.968 1.00 96.88 84 THR A O 1
ATOM 681 N N . ALA A 1 85 ? -0.018 -2.939 3.131 1.00 97.19 85 ALA A N 1
ATOM 682 C CA . ALA A 1 85 ? -0.380 -3.184 1.746 1.00 97.19 85 ALA A CA 1
ATOM 683 C C . ALA A 1 85 ? 0.874 -3.081 0.884 1.00 97.19 85 ALA A C 1
ATOM 685 O O . ALA A 1 85 ? 1.616 -2.105 0.971 1.00 97.19 85 ALA A O 1
ATOM 686 N N . THR A 1 86 ? 1.087 -4.071 0.031 1.00 96.56 86 THR A N 1
ATOM 687 C CA . THR A 1 86 ? 2.174 -4.079 -0.942 1.00 96.56 86 THR A CA 1
ATOM 688 C C . THR A 1 86 ? 1.575 -4.169 -2.327 1.00 96.56 86 THR A C 1
ATOM 690 O O . THR A 1 86 ? 0.858 -5.126 -2.624 1.00 96.56 86 THR A O 1
ATOM 693 N N . ILE A 1 87 ? 1.880 -3.193 -3.174 1.00 96.19 87 ILE A N 1
ATOM 694 C CA . ILE A 1 87 ? 1.742 -3.358 -4.618 1.00 96.19 87 ILE A CA 1
ATOM 695 C C . ILE A 1 87 ? 3.081 -3.832 -5.164 1.00 96.19 87 ILE A C 1
ATOM 697 O O . ILE A 1 87 ? 4.106 -3.223 -4.880 1.00 96.19 87 ILE A O 1
ATOM 701 N N . HIS A 1 88 ? 3.050 -4.908 -5.939 1.00 95.69 88 HIS A N 1
ATOM 702 C CA . HIS A 1 88 ? 4.133 -5.328 -6.822 1.00 95.69 88 HIS A CA 1
ATOM 703 C C . HIS A 1 88 ? 3.678 -5.067 -8.254 1.00 95.69 88 HIS A C 1
ATOM 705 O O . HIS A 1 88 ? 2.539 -5.388 -8.601 1.00 95.69 88 HIS A O 1
ATOM 711 N N . ILE A 1 89 ? 4.530 -4.443 -9.056 1.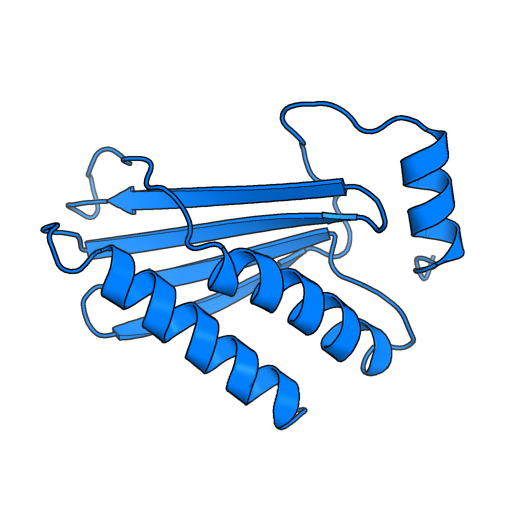00 94.81 89 ILE A N 1
ATOM 712 C CA . ILE A 1 89 ? 4.272 -4.142 -10.462 1.00 94.81 89 ILE A CA 1
ATOM 713 C C . ILE A 1 89 ? 5.486 -4.524 -11.299 1.00 94.81 89 ILE A C 1
ATOM 715 O O . ILE A 1 89 ? 6.629 -4.363 -10.868 1.00 94.81 89 ILE A O 1
ATOM 719 N N . THR A 1 90 ? 5.240 -5.029 -12.499 1.00 93.81 90 THR A N 1
ATOM 720 C CA . THR A 1 90 ? 6.266 -5.398 -13.471 1.00 93.81 90 THR A CA 1
ATOM 721 C C . THR A 1 90 ? 6.278 -4.418 -14.641 1.00 93.81 90 THR A C 1
ATOM 723 O O . THR A 1 90 ? 5.294 -3.739 -14.940 1.00 93.81 90 THR A O 1
ATOM 726 N N . SER A 1 91 ? 7.418 -4.329 -15.326 1.00 91.06 91 SER A N 1
ATOM 727 C CA . SER A 1 91 ? 7.600 -3.410 -16.462 1.00 91.06 91 SER A CA 1
ATOM 728 C C . SER A 1 91 ? 6.676 -3.698 -17.656 1.00 91.06 91 SER A C 1
ATOM 730 O O . SER A 1 91 ? 6.464 -2.826 -18.495 1.00 91.06 91 SER A O 1
ATOM 732 N N . ASP A 1 92 ? 6.108 -4.904 -17.734 1.00 91.00 92 ASP A N 1
ATOM 733 C CA . ASP A 1 92 ? 5.090 -5.302 -18.717 1.00 91.00 92 ASP A CA 1
ATOM 734 C C . ASP A 1 92 ? 3.664 -4.837 -18.350 1.00 91.00 92 ASP A C 1
ATOM 736 O O . ASP A 1 92 ? 2.752 -4.942 -19.172 1.00 91.00 92 ASP A O 1
ATOM 740 N N . GLY A 1 93 ? 3.485 -4.255 -17.161 1.00 87.31 93 GLY A N 1
ATOM 741 C CA . GLY A 1 93 ? 2.228 -3.676 -16.698 1.00 87.31 93 GLY A CA 1
ATOM 742 C C . GLY A 1 93 ? 1.358 -4.619 -15.867 1.00 87.31 93 GLY A C 1
ATOM 743 O O . GLY A 1 93 ? 0.282 -4.198 -15.435 1.00 87.31 93 GLY A O 1
ATOM 744 N N . GLU A 1 94 ? 1.787 -5.859 -15.607 1.00 93.62 94 GLU A N 1
ATOM 745 C CA . GLU A 1 94 ? 1.142 -6.699 -14.600 1.00 93.62 94 GLU A CA 1
ATOM 746 C C . GLU A 1 94 ? 1.374 -6.127 -13.195 1.00 93.62 94 GLU A C 1
ATOM 748 O O . GLU A 1 94 ? 2.469 -5.695 -12.837 1.00 93.62 94 GLU A O 1
ATOM 753 N N . PHE A 1 95 ? 0.327 -6.121 -12.368 1.00 94.69 95 PHE A N 1
ATOM 754 C CA . PHE A 1 95 ? 0.436 -5.710 -10.974 1.00 94.69 95 PHE A CA 1
ATOM 755 C C . PHE A 1 95 ? -0.379 -6.613 -10.058 1.00 94.69 95 PHE A C 1
ATOM 757 O O . PHE A 1 95 ? -1.406 -7.182 -10.438 1.00 94.69 95 PHE A O 1
ATOM 764 N N . LYS A 1 96 ? 0.069 -6.714 -8.809 1.00 95.56 96 LYS A N 1
ATOM 765 C CA . LYS A 1 96 ? -0.581 -7.494 -7.766 1.00 95.56 96 LYS A CA 1
ATOM 766 C C . LYS A 1 96 ? -0.533 -6.754 -6.441 1.00 95.56 96 LYS A C 1
ATOM 768 O O . LYS A 1 96 ? 0.508 -6.251 -6.035 1.00 95.56 96 LYS A O 1
ATOM 773 N N . PHE A 1 97 ? -1.656 -6.774 -5.734 1.00 95.69 97 PHE A N 1
ATOM 774 C CA . PHE A 1 97 ? -1.732 -6.320 -4.353 1.00 95.69 97 PHE A CA 1
ATOM 775 C C . PHE A 1 97 ? -1.661 -7.497 -3.383 1.00 95.69 97 PHE A C 1
ATOM 777 O O . PHE A 1 97 ? -2.264 -8.548 -3.612 1.00 95.69 97 PHE A O 1
ATOM 784 N N . SER A 1 98 ? -0.942 -7.293 -2.285 1.00 95.81 98 SER A N 1
ATOM 785 C CA . SER A 1 98 ? -0.891 -8.189 -1.132 1.00 95.81 98 SER A CA 1
ATOM 786 C C . SER A 1 98 ? -1.178 -7.384 0.131 1.00 95.81 98 SER A C 1
ATOM 788 O O . SER A 1 98 ? -0.748 -6.237 0.236 1.00 95.81 98 SER A O 1
ATOM 790 N N . PHE A 1 99 ? -1.909 -7.976 1.072 1.00 95.38 99 PHE A N 1
ATOM 791 C CA . PHE A 1 99 ? -2.334 -7.312 2.301 1.00 95.38 99 PHE A CA 1
ATOM 792 C C . PHE A 1 99 ? -1.991 -8.182 3.501 1.00 95.38 99 PHE A C 1
ATOM 794 O O . PHE A 1 99 ? -2.260 -9.382 3.481 1.00 95.38 99 PHE A O 1
ATOM 801 N N . ASP A 1 100 ? -1.445 -7.562 4.538 1.00 94.56 100 ASP A N 1
ATOM 802 C CA . ASP A 1 100 ? -1.194 -8.183 5.831 1.00 94.56 100 ASP A CA 1
ATOM 803 C C . ASP A 1 100 ? -2.114 -7.550 6.879 1.00 94.56 100 ASP A C 1
ATOM 805 O O . ASP A 1 100 ? -2.103 -6.331 7.068 1.00 94.56 100 ASP A O 1
ATOM 809 N N . TYR A 1 101 ? -2.943 -8.370 7.524 1.00 92.44 101 TYR A N 1
ATOM 810 C CA . TYR A 1 101 ? -3.898 -7.954 8.555 1.00 92.44 101 TYR A CA 1
ATOM 811 C C . TYR A 1 101 ? -3.456 -8.342 9.968 1.00 92.44 101 TYR A C 1
ATOM 813 O O . TYR A 1 101 ? -3.967 -7.784 10.943 1.00 92.44 101 TYR A O 1
ATOM 821 N N . ASP A 1 102 ? -2.512 -9.270 10.074 1.00 88.81 102 ASP A N 1
ATOM 822 C CA . ASP A 1 102 ? -2.204 -9.998 11.299 1.00 88.81 102 ASP A CA 1
ATOM 823 C C . ASP A 1 102 ? -0.918 -9.482 11.946 1.00 88.81 102 ASP A C 1
ATOM 825 O O . ASP A 1 102 ? -0.819 -9.373 13.170 1.00 88.81 102 ASP A O 1
ATOM 829 N N . ASN A 1 103 ? 0.068 -9.123 11.125 1.00 88.75 103 ASN A N 1
ATOM 830 C CA . ASN A 1 103 ? 1.384 -8.718 11.578 1.00 88.75 103 ASN A CA 1
ATOM 831 C C . ASN A 1 103 ? 1.445 -7.200 11.724 1.00 88.75 103 ASN A C 1
ATOM 833 O O . ASN A 1 103 ? 1.280 -6.443 10.765 1.00 88.75 103 ASN A O 1
ATOM 837 N N . PHE A 1 104 ? 1.715 -6.747 12.950 1.00 87.56 104 PHE A N 1
ATOM 838 C CA . PHE A 1 104 ? 1.984 -5.336 13.195 1.00 87.56 104 PHE A CA 1
ATOM 839 C C . PHE A 1 104 ? 3.254 -4.927 12.428 1.00 87.56 104 PHE A C 1
ATOM 841 O O . PHE A 1 104 ? 4.263 -5.631 12.525 1.00 87.56 104 PHE A O 1
ATOM 848 N N . PRO A 1 105 ? 3.232 -3.821 11.669 1.00 88.44 105 PRO A N 1
ATOM 849 C CA . PRO A 1 105 ? 4.317 -3.510 10.761 1.00 88.44 105 PRO A CA 1
ATOM 850 C C . PRO A 1 105 ? 5.528 -2.967 11.519 1.00 88.44 105 PRO A C 1
ATOM 852 O O . PRO A 1 105 ? 5.395 -2.239 12.507 1.00 88.44 105 PRO A O 1
ATOM 855 N N . ASP A 1 106 ? 6.715 -3.303 11.021 1.00 89.06 106 ASP A N 1
ATOM 856 C CA . ASP A 1 106 ? 7.975 -2.756 11.517 1.00 89.06 106 ASP A CA 1
ATOM 857 C C . ASP A 1 106 ? 8.163 -1.349 10.934 1.00 89.06 106 ASP A C 1
ATOM 859 O O . ASP A 1 106 ? 8.611 -1.166 9.797 1.00 89.06 106 ASP A O 1
ATOM 863 N N . PHE A 1 107 ? 7.671 -0.359 11.675 1.00 89.50 107 PHE A N 1
ATOM 864 C CA . PHE A 1 107 ? 7.835 1.055 11.351 1.00 89.50 107 PHE A CA 1
ATOM 865 C C . PHE A 1 107 ? 9.266 1.509 11.645 1.00 89.50 107 PHE A C 1
ATOM 867 O O . PHE A 1 107 ? 9.830 1.114 12.668 1.00 89.50 107 PHE A O 1
ATOM 874 N N . GLU A 1 108 ? 9.810 2.397 10.810 1.00 87.69 108 GLU A N 1
ATOM 875 C CA . GLU A 1 108 ? 11.125 3.010 11.035 1.00 87.69 108 GLU A CA 1
ATOM 876 C C . GLU A 1 108 ? 11.170 3.708 12.400 1.00 87.69 108 GLU A C 1
ATOM 878 O O . GL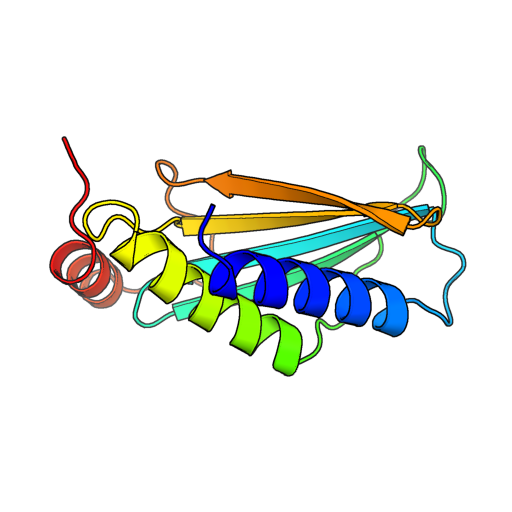U A 1 108 ? 12.117 3.536 13.174 1.00 87.69 108 GLU A O 1
ATOM 883 N N . TYR A 1 109 ? 10.093 4.420 12.747 1.00 85.94 109 TYR A N 1
ATOM 884 C CA . TYR A 1 109 ? 9.892 4.926 14.100 1.00 85.94 109 TYR A CA 1
ATOM 885 C C . TYR A 1 109 ? 8.698 4.256 14.759 1.00 85.94 109 TYR A C 1
ATOM 887 O O . TYR A 1 109 ? 7.540 4.488 14.403 1.00 85.94 109 TYR A O 1
ATOM 895 N N . LYS A 1 110 ? 8.982 3.473 15.805 1.00 86.62 110 LYS A N 1
ATOM 896 C CA . LYS A 1 110 ? 7.948 2.768 16.561 1.00 86.62 110 LYS A CA 1
ATOM 897 C C . LYS A 1 110 ? 6.857 3.744 17.043 1.00 86.62 110 LYS A C 1
ATOM 899 O O . LYS A 1 110 ? 7.161 4.676 17.796 1.00 86.62 110 LYS A O 1
ATOM 904 N N . PRO A 1 111 ? 5.581 3.518 16.677 1.00 89.06 111 PRO A N 1
ATOM 905 C CA . PRO A 1 111 ? 4.470 4.292 17.207 1.00 89.06 111 PRO A CA 1
ATOM 906 C C . PRO A 1 111 ? 4.368 4.156 18.728 1.00 89.06 111 PRO A C 1
ATOM 908 O O . PRO A 1 111 ? 4.674 3.107 19.295 1.00 89.06 111 PRO A O 1
ATOM 911 N N . SER A 1 112 ? 3.898 5.209 19.394 1.00 90.50 112 SER A N 1
ATOM 912 C CA . SER A 1 112 ? 3.601 5.160 20.826 1.00 90.50 112 SER A CA 1
ATOM 913 C C . SER A 1 112 ? 2.427 4.224 21.122 1.00 90.50 112 SER A C 1
ATOM 915 O O . SER A 1 112 ? 1.527 4.069 20.293 1.00 90.50 112 SER A O 1
ATOM 917 N N . ASP A 1 113 ? 2.395 3.660 22.331 1.00 89.62 113 ASP A N 1
ATOM 918 C CA . ASP A 1 113 ? 1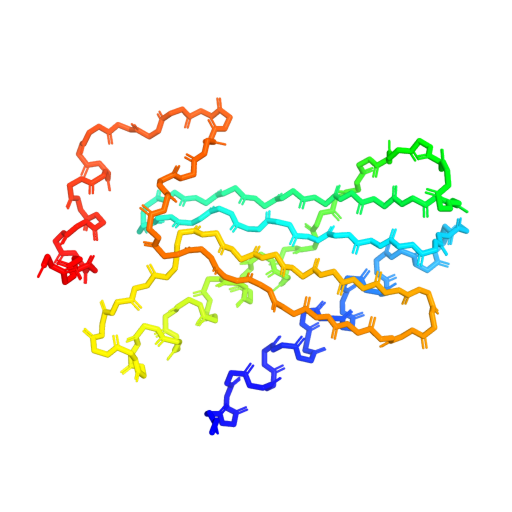.346 2.722 22.751 1.00 89.62 113 ASP A CA 1
ATOM 919 C C . ASP A 1 113 ? -0.065 3.326 22.643 1.00 89.62 113 ASP A C 1
ATOM 921 O O . ASP A 1 113 ? -0.992 2.635 22.227 1.00 89.62 113 ASP A O 1
ATOM 925 N N . ASP A 1 114 ? -0.233 4.629 22.905 1.0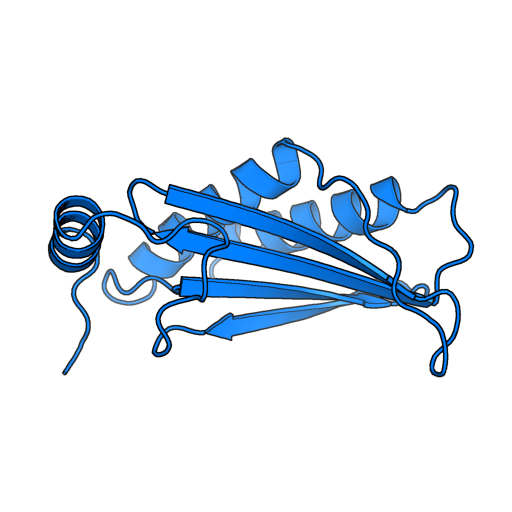0 91.69 114 ASP A N 1
ATOM 926 C CA . ASP A 1 114 ? -1.509 5.332 22.694 1.00 91.69 114 ASP A CA 1
ATOM 927 C C . ASP A 1 114 ? -1.996 5.267 21.239 1.00 91.69 114 ASP A C 1
ATOM 929 O O . ASP A 1 114 ? -3.177 5.029 20.996 1.00 91.69 114 ASP A O 1
ATOM 933 N N . LYS A 1 115 ? -1.095 5.402 20.254 1.00 90.62 115 LYS A N 1
ATOM 934 C CA . LYS A 1 115 ? -1.464 5.321 18.829 1.00 90.62 115 LYS A CA 1
ATOM 935 C C . LYS A 1 115 ? -1.871 3.905 18.434 1.00 90.62 115 LYS A C 1
ATOM 937 O O . LYS A 1 115 ? -2.748 3.730 17.592 1.00 90.62 115 LYS A O 1
ATOM 942 N N . ILE A 1 116 ? -1.219 2.902 19.025 1.00 88.56 116 ILE A N 1
ATOM 943 C CA . ILE A 1 116 ? -1.557 1.489 18.822 1.00 88.56 116 ILE A CA 1
ATOM 944 C C . ILE A 1 116 ? -2.920 1.194 19.449 1.00 88.56 116 ILE A C 1
ATOM 946 O O . ILE A 1 116 ? -3.755 0.532 18.839 1.00 88.56 116 ILE A O 1
ATOM 950 N N . LYS A 1 117 ? -3.181 1.729 20.643 1.00 90.81 117 LYS A N 1
ATOM 951 C CA . LYS A 1 117 ? -4.476 1.599 21.304 1.00 90.81 117 LYS A CA 1
ATOM 952 C C . LYS A 1 117 ? -5.597 2.235 20.476 1.00 90.81 117 LYS A C 1
ATOM 954 O O . LYS A 1 117 ? -6.587 1.559 20.218 1.00 90.81 117 LYS A O 1
ATOM 959 N N . GLU A 1 118 ? -5.409 3.466 19.990 1.00 91.56 118 GLU A N 1
ATOM 960 C CA . GLU A 1 118 ? -6.371 4.131 19.096 1.00 91.56 118 GLU A CA 1
ATOM 961 C C . GLU A 1 118 ? -6.665 3.288 17.841 1.00 91.56 118 GLU A C 1
ATOM 963 O O . GLU A 1 118 ? -7.813 3.213 17.404 1.00 91.56 118 GLU A O 1
ATOM 968 N N . GLU A 1 119 ? -5.649 2.632 17.264 1.00 92.56 119 GLU A N 1
ATOM 969 C CA . GLU A 1 119 ? -5.831 1.726 16.123 1.00 92.56 119 GLU A CA 1
ATOM 970 C C . GLU A 1 119 ? -6.727 0.537 16.470 1.00 92.56 119 GLU A C 1
ATOM 972 O O . GLU A 1 119 ? -7.625 0.223 15.697 1.00 92.56 119 GLU A O 1
ATOM 977 N N . LEU A 1 120 ? -6.518 -0.104 17.620 1.00 90.56 120 LEU A N 1
ATOM 978 C CA . LEU A 1 120 ? -7.319 -1.257 18.041 1.00 90.56 120 LEU A CA 1
ATOM 979 C C . LEU A 1 120 ? -8.738 -0.866 18.478 1.00 90.56 120 LEU A C 1
ATOM 981 O O . LEU A 1 120 ? -9.659 -1.668 18.347 1.00 90.56 120 LEU A O 1
ATOM 985 N N . GLU A 1 121 ? -8.931 0.360 18.973 1.00 91.12 121 GLU A N 1
ATOM 986 C CA . GLU A 1 121 ? -10.258 0.913 19.267 1.00 91.12 121 GLU A CA 1
ATOM 987 C C . GLU A 1 121 ? -11.031 1.233 17.979 1.00 91.12 121 GLU A C 1
ATOM 989 O O . GLU A 1 121 ? -12.235 0.981 17.902 1.00 91.12 121 GLU A O 1
ATOM 994 N N . LYS A 1 122 ? -10.351 1.766 16.952 1.00 90.00 122 LYS A N 1
ATOM 995 C CA . LYS A 1 122 ? -10.970 2.094 15.660 1.00 90.00 122 LYS A CA 1
ATOM 996 C C . LYS A 1 122 ? -11.187 0.863 14.779 1.00 90.00 122 LYS A C 1
ATOM 998 O O . LYS A 1 122 ? -12.232 0.770 14.141 1.00 90.00 122 LYS A O 1
ATOM 1003 N N . TYR A 1 123 ? -10.217 -0.047 14.731 1.00 89.56 123 TYR A N 1
ATOM 1004 C CA . TYR A 1 123 ? -10.197 -1.257 13.908 1.00 89.56 123 TYR A CA 1
ATOM 1005 C C . TYR A 1 123 ? -9.931 -2.488 14.794 1.00 89.56 123 TYR A C 1
ATOM 1007 O O . TYR A 1 123 ? -8.789 -2.953 14.894 1.00 89.56 123 TYR A O 1
ATOM 1015 N N . PRO A 1 124 ? -10.969 -3.011 15.472 1.00 85.81 124 PRO A N 1
ATOM 1016 C CA . PRO A 1 124 ? -10.824 -4.158 16.358 1.00 85.81 124 PRO A CA 1
ATOM 1017 C C . PRO A 1 124 ? -10.425 -5.416 15.578 1.00 85.81 124 PRO A C 1
ATOM 1019 O O . PRO A 1 124 ? -10.969 -5.705 14.513 1.00 85.81 124 PRO A O 1
ATOM 1022 N N . ARG A 1 125 ? -9.481 -6.185 16.129 1.00 83.38 125 ARG A N 1
ATOM 1023 C CA . ARG A 1 125 ? -9.031 -7.462 15.556 1.00 83.38 125 ARG A CA 1
ATOM 1024 C C . ARG A 1 125 ? -9.982 -8.572 15.991 1.00 83.38 125 ARG A C 1
ATOM 1026 O O . ARG A 1 125 ? -10.283 -8.683 17.181 1.00 83.38 125 ARG A O 1
ATOM 1033 N N . LYS A 1 126 ? -10.459 -9.385 15.046 1.00 70.75 126 LYS A N 1
ATOM 1034 C CA . LYS A 1 126 ? -11.236 -10.587 15.367 1.00 70.75 126 LYS A CA 1
ATOM 1035 C C . LYS A 1 126 ? -10.272 -11.608 15.985 1.00 70.75 126 LYS A C 1
ATOM 1037 O O . LYS A 1 126 ? -9.386 -12.100 15.297 1.00 70.75 126 LYS A O 1
ATOM 1042 N N . GLN A 1 127 ? -10.395 -11.828 17.294 1.00 56.91 127 GLN A N 1
ATOM 1043 C CA . GLN A 1 127 ? -9.673 -12.880 18.023 1.00 56.91 127 GLN A CA 1
ATOM 1044 C C . GLN A 1 127 ? -10.283 -14.256 17.766 1.00 56.91 127 GLN A C 1
ATOM 1046 O O . GLN A 1 127 ? -11.526 -14.326 17.618 1.00 56.91 127 GLN A O 1
#

Secondary structure (DSSP, 8-state):
--HHHHHHHHHHHHHHHHHTTTS--SEEEEEEEEETTEEEEEEEEESSTTPPEEEEPPPHHHHHHHHHHHHHHHHHTTT---SEEEEEEETTS-EEEEEESSSPP--SSPPPHHHHHHHHHHS----

Sequence (127 aa):
MNREAQEIFDFIAKKTFSSLSDFDWKEANAVAKIITRYSEVEGDYKTDVAGKSFSYEVDDDVIASFKTLRDVMAKANDNEAWYTATIHITSDGEFKFSFDYDNFPDFEYKPSDDKIKEELEKYPRKQ

pLDDT: mean 90.75, std 6.88, range [56.91, 97.19]

Radius of gyration: 15.11 Å; chains: 1; bounding box: 37×25×42 Å

InterPro domains:
  IPR006728 Immunity protein YezG-like [PF04634] (35-117)
  IPR036170 Immunity protein YezG-like superfamily [SSF160424] (4-125)

Foldseek 3Di:
DDPLLVVLVVVLLVQLLVQCPVDQFFKKKWKWFDFPVDIDIWIWTANDPVGDIDTDDRDPVSNVSVVVSQCVVCVVVVNQGFRMWMWMAGNVGDIDIDTHRDDRDDDPDDDDPVRVVVRCVRHPDDD

Organism: NCBI:txid1121001